Protein AF-A0A447S4U1-F1 (afdb_monomer_lite)

Sequence (68 aa):
MQEYDDKWHQDGLVMDKWFILQSTSPAANVVETVRGLLNHRSFSMSNPNRVRSLIGAFRQQQPGGVPC

Organism: Klebsiella pneumoniae (NCBI:txid573)

pLDDT: mean 78.43, std 11.68, range [46.34, 88.75]

Foldseek 3Di:
DVVQCVVCLVPLVSVLQVLLCLLQDPDPCSVVSLVVCCPDPSADPVDVSSCCSHVVSNLVNDPPNPPD

Structure (mmCIF, N/CA/C/O backbone):
data_AF-A0A447S4U1-F1
#
_entry.id   AF-A0A447S4U1-F1
#
loop_
_atom_site.group_PDB
_atom_site.id
_atom_site.type_symbol
_atom_site.label_atom_id
_atom_site.label_alt_id
_atom_site.label_comp_id
_atom_site.label_asym_id
_atom_site.label_entity_id
_atom_site.label_seq_id
_atom_site.pdbx_PDB_ins_code
_atom_site.Cartn_x
_atom_site.Cartn_y
_atom_site.Cartn_z
_atom_site.occupancy
_atom_site.B_iso_or_equiv
_atom_site.auth_seq_id
_atom_site.auth_comp_id
_atom_site.auth_asym_id
_atom_site.auth_atom_id
_atom_site.pdbx_PDB_model_num
ATOM 1 N N . MET A 1 1 ? -1.598 -4.863 12.438 1.00 58.59 1 MET A N 1
ATOM 2 C CA . MET A 1 1 ? -2.020 -4.301 11.129 1.00 58.59 1 MET A CA 1
ATOM 3 C C . MET A 1 1 ? -3.518 -4.438 10.879 1.00 58.59 1 MET A C 1
ATOM 5 O O . MET A 1 1 ? -4.071 -3.502 10.325 1.00 58.59 1 MET A O 1
ATOM 9 N N . GLN A 1 2 ? -4.182 -5.518 11.315 1.00 59.34 2 GLN A N 1
ATOM 10 C CA . GLN A 1 2 ? -5.634 -5.703 11.130 1.00 59.34 2 GLN A CA 1
ATOM 11 C C . GLN A 1 2 ? -6.502 -4.573 11.709 1.00 59.34 2 GLN A C 1
ATOM 13 O O . GLN A 1 2 ? -7.373 -4.086 11.006 1.00 59.34 2 GLN A O 1
ATOM 18 N N . GLU A 1 3 ? -6.211 -4.064 12.912 1.00 64.50 3 GLU A N 1
ATOM 19 C CA . GLU A 1 3 ? -6.949 -2.917 13.487 1.00 64.50 3 GLU A CA 1
ATOM 20 C C . GLU A 1 3 ? -6.867 -1.628 12.653 1.00 64.50 3 GLU A C 1
ATOM 22 O O . GLU A 1 3 ? -7.748 -0.777 12.737 1.00 64.50 3 GLU A O 1
ATOM 27 N N . TYR A 1 4 ? -5.810 -1.460 11.855 1.00 62.78 4 TYR A N 1
ATOM 28 C CA . TYR A 1 4 ? -5.645 -0.284 11.001 1.00 62.78 4 TYR A CA 1
ATOM 29 C C . TYR A 1 4 ? -6.398 -0.448 9.677 1.00 62.78 4 TYR A C 1
ATOM 31 O O . TYR A 1 4 ? -6.962 0.524 9.181 1.00 62.78 4 TYR A O 1
ATOM 39 N N . ASP A 1 5 ? -6.443 -1.672 9.135 1.00 64.06 5 ASP A N 1
ATOM 40 C CA . ASP A 1 5 ? -7.274 -1.988 7.971 1.00 64.06 5 ASP A CA 1
ATOM 41 C C . ASP A 1 5 ? -8.758 -1.801 8.286 1.00 64.06 5 ASP A C 1
ATOM 43 O O . ASP A 1 5 ? -9.444 -1.042 7.607 1.00 64.06 5 ASP A O 1
ATOM 47 N N . ASP A 1 6 ? -9.230 -2.396 9.380 1.00 66.69 6 ASP A N 1
ATOM 48 C CA . ASP A 1 6 ? -10.656 -2.411 9.711 1.00 66.69 6 ASP A CA 1
ATOM 49 C C . ASP A 1 6 ? -11.222 -1.000 9.949 1.00 66.69 6 ASP A C 1
ATOM 51 O O . ASP A 1 6 ? -12.348 -0.688 9.566 1.00 66.69 6 ASP A O 1
ATOM 55 N N . LYS A 1 7 ? -10.398 -0.104 10.504 1.00 67.31 7 LYS A N 1
ATOM 56 C CA . LYS A 1 7 ? -10.808 1.251 10.886 1.00 67.31 7 LYS A CA 1
ATOM 57 C C . LYS A 1 7 ? -10.685 2.286 9.766 1.00 67.31 7 LYS A C 1
ATOM 59 O O . LYS A 1 7 ? -11.388 3.291 9.801 1.00 67.31 7 LYS A O 1
ATOM 64 N N . TRP A 1 8 ? -9.808 2.059 8.785 1.00 69.81 8 TRP A N 1
ATOM 65 C CA . TRP A 1 8 ? -9.467 3.058 7.762 1.00 69.81 8 TRP A CA 1
ATOM 66 C C . TRP A 1 8 ? -9.629 2.560 6.323 1.00 69.81 8 TRP A C 1
ATOM 68 O O . TRP A 1 8 ? -9.261 3.279 5.396 1.00 69.81 8 TRP A O 1
ATOM 78 N N . HIS A 1 9 ? -10.193 1.368 6.090 1.00 67.00 9 HIS A N 1
ATOM 79 C CA . HIS A 1 9 ? -10.380 0.840 4.730 1.00 67.00 9 HIS A CA 1
ATOM 80 C C . HIS A 1 9 ? -11.234 1.753 3.829 1.00 67.00 9 HIS A C 1
ATOM 82 O O . HIS A 1 9 ? -11.149 1.668 2.604 1.00 67.00 9 HIS A O 1
ATOM 88 N N . GLN A 1 10 ? -12.087 2.597 4.421 1.00 70.56 10 GLN A N 1
ATOM 89 C CA . GLN A 1 10 ? -12.927 3.568 3.710 1.00 70.56 10 GLN A CA 1
ATOM 90 C C . GLN A 1 10 ? -12.146 4.834 3.335 1.00 70.56 10 GLN A C 1
ATOM 92 O O . GLN A 1 10 ? -12.456 5.491 2.342 1.00 70.56 10 GLN A O 1
ATOM 97 N N . ASP A 1 11 ? -11.093 5.143 4.092 1.00 76.81 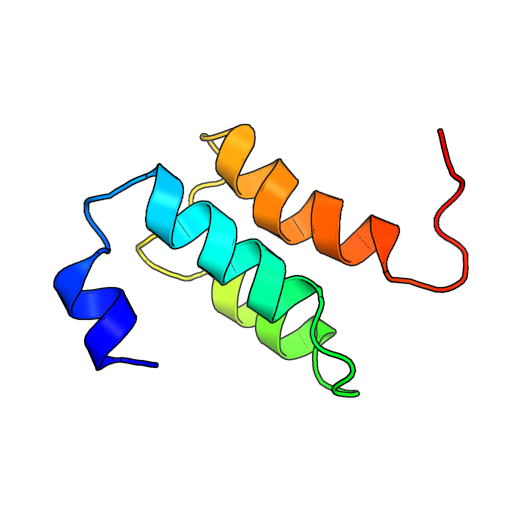11 ASP A N 1
ATOM 98 C CA . ASP A 1 11 ? -10.285 6.337 3.921 1.00 76.81 11 ASP A CA 1
ATOM 99 C C . ASP A 1 11 ? -9.152 6.092 2.925 1.00 76.81 1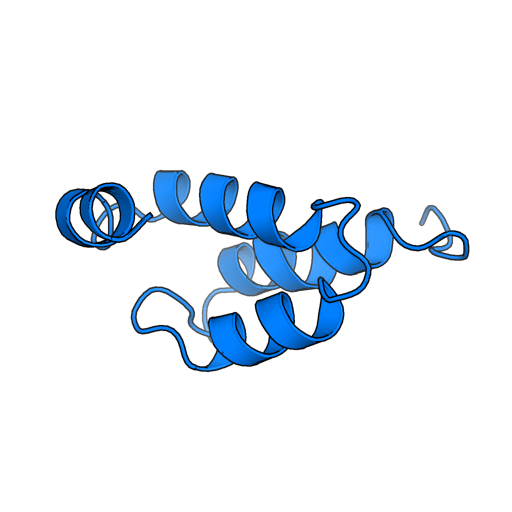1 ASP A C 1
ATOM 101 O O . ASP A 1 11 ? -8.070 5.574 3.231 1.00 76.81 11 ASP A O 1
ATOM 105 N N . GLY A 1 12 ? -9.428 6.530 1.696 1.00 75.19 12 GLY A N 1
ATOM 106 C CA . GLY A 1 12 ? -8.511 6.594 0.565 1.00 75.19 12 GLY A CA 1
ATOM 107 C C . GLY A 1 12 ? -7.067 6.896 0.975 1.00 75.19 12 GLY A C 1
ATOM 108 O O . GLY A 1 12 ? -6.172 6.059 0.888 1.00 75.19 12 GLY A O 1
ATOM 109 N N . LEU A 1 13 ? -6.865 8.092 1.507 1.00 81.38 13 LEU A N 1
ATOM 110 C CA . LEU A 1 13 ? -5.546 8.661 1.771 1.00 81.38 13 LEU A CA 1
ATOM 111 C C . LEU A 1 13 ? -4.763 7.939 2.876 1.00 81.38 13 LEU A C 1
ATOM 113 O O . LEU A 1 13 ? -3.533 7.880 2.821 1.00 81.38 13 LEU A O 1
ATOM 117 N N . VAL A 1 14 ? -5.449 7.385 3.877 1.00 83.94 14 VAL A N 1
ATOM 118 C CA . VAL A 1 14 ? -4.797 6.681 4.992 1.00 83.94 14 VAL A CA 1
ATOM 119 C C . VAL A 1 14 ? -4.218 5.358 4.506 1.00 83.94 14 VAL A C 1
ATOM 121 O O . VAL A 1 14 ? -3.053 5.048 4.767 1.00 83.94 14 VAL A O 1
ATOM 124 N N . MET A 1 15 ? -4.993 4.630 3.707 1.00 83.81 15 MET A N 1
ATOM 125 C CA . MET A 1 15 ? -4.532 3.401 3.070 1.00 83.81 15 MET A CA 1
ATOM 126 C C . MET A 1 15 ? -3.390 3.646 2.082 1.00 83.81 15 MET A C 1
ATOM 128 O O . MET A 1 15 ? -2.515 2.796 1.966 1.00 83.81 15 MET A O 1
ATOM 132 N N . ASP A 1 16 ? -3.325 4.808 1.419 1.00 85.44 16 ASP A N 1
ATOM 133 C CA . ASP A 1 16 ? -2.219 5.111 0.496 1.00 85.44 16 ASP A CA 1
ATOM 134 C C . ASP A 1 16 ? -0.898 5.191 1.256 1.00 85.44 16 ASP A C 1
ATOM 136 O O . ASP A 1 16 ? 0.083 4.555 0.875 1.00 85.44 16 ASP A O 1
ATOM 140 N N . LYS A 1 17 ? -0.893 5.888 2.396 1.00 84.88 17 LYS A N 1
ATOM 141 C CA . LYS A 1 17 ? 0.278 5.951 3.280 1.00 84.88 17 LYS A CA 1
ATOM 142 C C . LYS A 1 17 ? 0.660 4.576 3.816 1.00 84.88 17 LYS A C 1
ATOM 144 O O . LYS A 1 17 ? 1.844 4.265 3.913 1.00 84.88 17 LYS A O 1
ATOM 149 N N . TRP A 1 18 ? -0.332 3.750 4.140 1.00 86.88 18 TRP A N 1
ATOM 150 C CA . TRP A 1 18 ? -0.087 2.392 4.605 1.00 86.88 18 TRP A CA 1
ATOM 151 C C . TRP A 1 18 ? 0.540 1.515 3.510 1.00 86.88 18 TRP A C 1
ATOM 153 O O . TRP A 1 18 ? 1.534 0.843 3.774 1.00 86.88 18 TRP A O 1
ATOM 163 N N . PHE A 1 19 ? 0.048 1.581 2.267 1.00 88.12 19 PHE A N 1
ATOM 164 C CA . PHE A 1 19 ? 0.643 0.870 1.130 1.00 88.12 19 PHE A CA 1
ATOM 165 C C . PHE A 1 19 ? 2.072 1.325 0.831 1.00 88.12 19 PHE A C 1
ATOM 167 O O . PHE A 1 19 ? 2.916 0.474 0.543 1.00 88.12 19 PHE A O 1
ATOM 174 N N . ILE A 1 20 ? 2.356 2.628 0.949 1.00 88.06 20 ILE A N 1
ATOM 175 C CA . ILE A 1 20 ? 3.725 3.149 0.849 1.00 88.06 20 ILE A CA 1
ATOM 176 C C . ILE A 1 20 ? 4.587 2.478 1.913 1.00 88.06 20 ILE A C 1
ATOM 178 O O . ILE A 1 20 ? 5.580 1.865 1.554 1.00 88.06 20 ILE A O 1
ATOM 182 N N . LEU A 1 21 ? 4.171 2.498 3.184 1.00 87.44 21 LEU A N 1
ATOM 183 C CA . LEU A 1 21 ? 4.943 1.928 4.292 1.00 87.44 21 LEU A CA 1
ATOM 184 C C . LEU A 1 21 ? 5.298 0.448 4.067 1.00 87.44 21 LEU A C 1
ATOM 186 O O . LEU A 1 21 ? 6.435 0.043 4.304 1.00 87.44 21 LEU A O 1
ATOM 190 N N . GLN A 1 22 ? 4.338 -0.345 3.579 1.00 86.88 22 GLN A N 1
ATOM 191 C CA . GLN A 1 22 ? 4.553 -1.759 3.253 1.00 86.88 22 GLN A CA 1
ATOM 192 C C . GLN A 1 22 ? 5.524 -1.948 2.092 1.00 86.88 22 GLN A C 1
ATOM 194 O O . GLN A 1 22 ? 6.399 -2.809 2.139 1.00 86.88 22 GLN A O 1
ATOM 199 N N . SER A 1 23 ? 5.364 -1.131 1.054 1.00 85.31 23 SER A N 1
ATOM 200 C CA . SER A 1 23 ? 6.189 -1.170 -0.155 1.00 85.31 23 SER A CA 1
ATOM 201 C C . SER A 1 23 ? 7.596 -0.653 0.095 1.00 85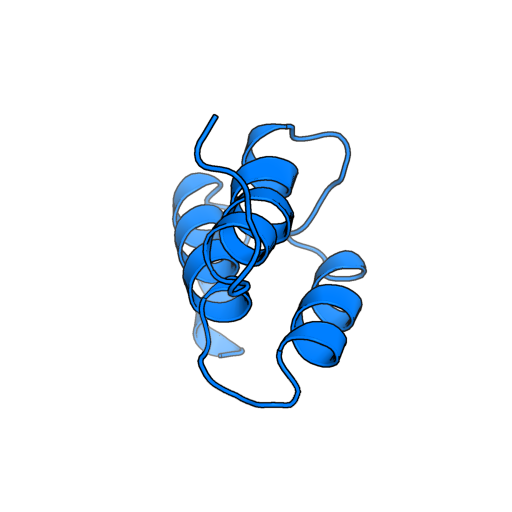.31 23 SER A C 1
ATOM 203 O O . SER A 1 23 ? 8.514 -1.027 -0.629 1.00 85.31 23 SER A O 1
ATOM 205 N N . THR A 1 24 ? 7.752 0.193 1.117 1.00 84.44 24 THR A N 1
ATOM 206 C CA . THR A 1 24 ? 9.023 0.764 1.543 1.00 84.44 24 THR A CA 1
ATOM 207 C C . THR A 1 24 ? 9.691 -0.016 2.686 1.00 84.44 24 THR A C 1
ATOM 209 O O . THR A 1 24 ? 10.570 0.500 3.382 1.00 84.44 24 THR A O 1
ATOM 212 N N . SER A 1 25 ? 9.222 -1.228 2.976 1.00 82.81 25 SER A N 1
ATOM 213 C CA . SER A 1 25 ? 9.772 -2.020 4.071 1.00 82.81 25 SER A CA 1
ATOM 214 C C . SER A 1 25 ? 11.139 -2.597 3.676 1.00 82.81 25 SER A C 1
ATOM 216 O O . SER A 1 25 ? 11.238 -3.218 2.618 1.00 82.81 25 SER A O 1
ATOM 218 N N . PRO A 1 26 ? 12.186 -2.488 4.521 1.00 78.62 26 PRO A N 1
ATOM 219 C CA . PRO A 1 26 ? 13.506 -3.071 4.250 1.00 78.62 26 PRO A CA 1
ATOM 220 C C . PRO A 1 26 ? 13.531 -4.605 4.384 1.00 78.62 26 PRO A C 1
ATOM 222 O O . PRO A 1 26 ? 14.594 -5.223 4.359 1.00 78.62 26 PRO A O 1
ATOM 225 N N . ALA A 1 27 ? 12.374 -5.236 4.585 1.00 80.31 27 ALA A N 1
ATOM 226 C CA . ALA A 1 27 ? 12.267 -6.671 4.755 1.00 80.31 27 ALA A CA 1
ATOM 227 C C . ALA A 1 27 ? 12.538 -7.408 3.432 1.00 80.31 27 ALA A C 1
ATOM 229 O O . ALA A 1 27 ? 12.024 -7.037 2.379 1.00 80.31 27 ALA A O 1
ATOM 230 N N . ALA A 1 28 ? 13.300 -8.504 3.483 1.00 78.75 28 ALA A N 1
ATOM 231 C CA . ALA A 1 28 ? 13.633 -9.300 2.296 1.00 78.75 28 ALA A CA 1
ATOM 232 C C . ALA A 1 28 ? 12.391 -9.879 1.581 1.00 78.75 28 ALA A C 1
ATOM 234 O O . ALA A 1 28 ? 12.422 -10.134 0.380 1.00 78.75 28 ALA A O 1
ATOM 235 N N . ASN A 1 29 ? 11.279 -10.036 2.305 1.00 83.75 29 ASN A N 1
ATOM 236 C CA . ASN A 1 29 ? 9.994 -10.517 1.798 1.00 83.75 29 ASN A CA 1
ATOM 237 C C . ASN A 1 29 ? 9.065 -9.393 1.298 1.00 83.75 29 ASN A C 1
ATOM 239 O O . ASN A 1 29 ? 7.881 -9.635 1.069 1.00 83.75 29 ASN A O 1
ATOM 243 N N . VAL A 1 30 ? 9.563 -8.166 1.100 1.00 84.31 30 VAL A N 1
ATOM 244 C CA . VAL A 1 30 ? 8.757 -7.031 0.612 1.00 84.31 30 VAL A CA 1
ATOM 245 C C . VAL A 1 30 ? 8.019 -7.346 -0.697 1.00 84.31 30 VAL A C 1
ATOM 247 O O . VAL A 1 30 ? 6.875 -6.937 -0.873 1.00 84.31 30 VAL A O 1
ATOM 250 N N . VAL A 1 31 ? 8.612 -8.150 -1.587 1.00 84.44 31 VAL A N 1
ATOM 251 C CA . VAL A 1 31 ? 7.981 -8.582 -2.848 1.00 84.44 31 VAL A CA 1
ATOM 252 C C . VAL A 1 31 ? 6.752 -9.458 -2.591 1.00 84.44 31 VAL A C 1
ATOM 254 O O . VAL A 1 31 ? 5.726 -9.292 -3.253 1.00 84.44 31 VAL A O 1
ATOM 257 N N . GLU A 1 32 ? 6.835 -10.380 -1.632 1.00 87.69 32 GLU A N 1
ATOM 258 C CA . GLU A 1 32 ? 5.705 -11.227 -1.241 1.00 87.69 32 GLU A CA 1
ATOM 259 C C . GLU A 1 32 ? 4.616 -10.403 -0.557 1.00 87.69 32 GLU A C 1
ATOM 261 O O . GLU A 1 32 ? 3.437 -10.561 -0.876 1.00 87.69 32 GLU A O 1
ATOM 266 N N . THR A 1 33 ? 5.006 -9.454 0.297 1.00 86.94 33 THR A N 1
ATOM 267 C CA . THR A 1 33 ? 4.083 -8.508 0.933 1.00 86.94 33 THR A CA 1
ATOM 268 C C . THR A 1 33 ? 3.332 -7.682 -0.113 1.00 86.94 33 THR A C 1
ATOM 270 O O . THR A 1 33 ? 2.103 -7.658 -0.103 1.00 86.94 33 THR A O 1
ATOM 273 N N . VAL A 1 34 ? 4.033 -7.067 -1.072 1.00 87.56 34 VAL A N 1
ATOM 274 C CA . VAL A 1 34 ? 3.419 -6.293 -2.169 1.00 87.56 34 VAL A CA 1
ATOM 275 C C . VAL A 1 34 ? 2.481 -7.168 -3.002 1.00 87.56 34 VAL A C 1
ATOM 277 O O . VAL A 1 34 ? 1.372 -6.742 -3.319 1.00 87.56 34 VAL A O 1
ATOM 280 N N . ARG A 1 35 ? 2.871 -8.409 -3.310 1.00 87.88 35 ARG A N 1
ATOM 281 C CA . ARG A 1 35 ? 2.006 -9.367 -4.019 1.00 87.88 35 ARG A CA 1
ATOM 282 C C . ARG A 1 35 ? 0.745 -9.728 -3.234 1.00 87.88 35 ARG A C 1
ATOM 284 O O . ARG A 1 35 ? -0.327 -9.806 -3.831 1.00 87.88 35 ARG A O 1
ATOM 291 N N . GLY A 1 36 ? 0.847 -9.913 -1.920 1.00 88.69 36 GLY A N 1
ATOM 292 C CA . GLY A 1 36 ? -0.316 -10.115 -1.053 1.00 88.69 36 GLY A CA 1
ATOM 293 C C . GLY A 1 36 ? -1.246 -8.900 -1.057 1.00 88.69 36 GLY A C 1
ATOM 294 O O . GLY A 1 36 ? -2.465 -9.044 -1.150 1.00 88.69 36 GLY A O 1
ATOM 295 N N . LEU A 1 37 ? -0.669 -7.696 -1.063 1.00 87.88 37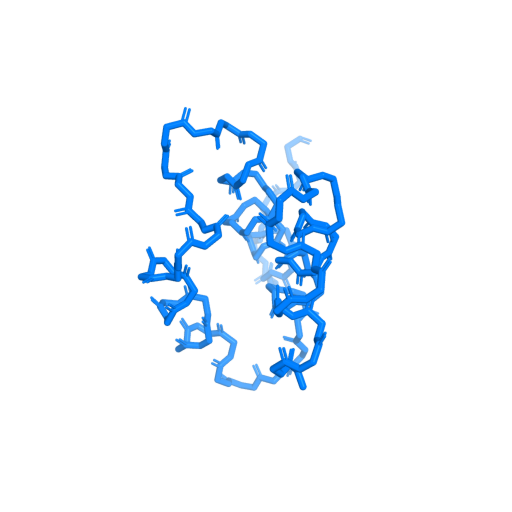 LEU A N 1
ATOM 296 C CA . LEU A 1 37 ? -1.408 -6.433 -1.078 1.00 87.88 37 LEU A CA 1
ATOM 297 C C . LEU A 1 37 ? -2.174 -6.184 -2.381 1.00 87.88 37 LEU A C 1
ATOM 299 O O . LEU A 1 37 ? -3.197 -5.507 -2.347 1.00 87.88 37 LEU A O 1
ATOM 303 N N . LEU A 1 38 ? -1.751 -6.773 -3.505 1.00 86.75 38 LEU A N 1
ATOM 304 C CA . LEU A 1 38 ? -2.511 -6.715 -4.762 1.00 86.75 38 LEU A CA 1
ATOM 305 C C . LEU A 1 38 ? -3.889 -7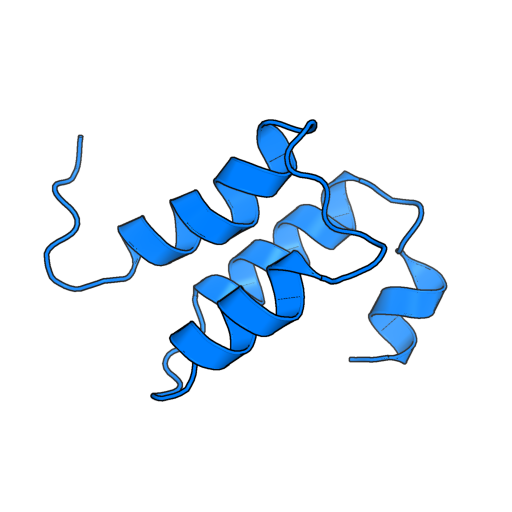.388 -4.660 1.00 86.75 38 LEU A C 1
ATOM 307 O O . LEU A 1 38 ? -4.798 -7.012 -5.393 1.00 86.75 38 LEU A O 1
ATOM 311 N N . ASN A 1 39 ? -4.050 -8.360 -3.758 1.00 86.75 39 ASN A N 1
ATOM 312 C CA . ASN A 1 39 ? -5.325 -9.041 -3.503 1.00 86.75 39 ASN A CA 1
ATOM 313 C C . ASN A 1 39 ? -6.098 -8.431 -2.324 1.00 86.75 39 ASN A C 1
ATOM 315 O O . ASN A 1 39 ? -7.116 -8.969 -1.891 1.00 86.75 39 ASN A O 1
ATOM 319 N N . HIS A 1 40 ? -5.611 -7.326 -1.761 1.00 84.94 40 HIS A N 1
ATOM 320 C CA . HIS A 1 40 ? -6.214 -6.723 -0.588 1.00 84.94 40 HIS A CA 1
ATOM 321 C C . HIS A 1 40 ? -7.484 -5.948 -0.948 1.00 84.94 40 HIS A C 1
ATOM 323 O O . HIS A 1 40 ? -7.501 -5.191 -1.914 1.00 84.94 40 HIS A O 1
ATOM 329 N N . ARG A 1 41 ? -8.528 -6.057 -0.117 1.00 84.25 41 ARG A N 1
ATOM 330 C CA . ARG A 1 41 ? -9.827 -5.375 -0.307 1.00 84.25 41 ARG A CA 1
ATOM 331 C C . ARG A 1 41 ? -9.716 -3.856 -0.503 1.00 84.25 41 ARG A C 1
ATOM 333 O O . ARG A 1 41 ? -10.535 -3.263 -1.195 1.00 84.25 41 ARG A O 1
ATOM 340 N N . SER A 1 42 ? -8.707 -3.236 0.109 1.00 82.38 42 SER A N 1
ATOM 341 C CA . SER A 1 42 ? -8.470 -1.785 0.067 1.00 82.38 42 SER A CA 1
ATOM 342 C C . SER A 1 42 ? -7.597 -1.358 -1.129 1.00 82.38 42 SER A C 1
ATOM 344 O O . SER A 1 42 ? -7.398 -0.160 -1.360 1.00 82.38 42 SER A O 1
ATOM 346 N N . PHE A 1 43 ? -7.063 -2.322 -1.892 1.00 84.94 43 PHE A N 1
ATOM 347 C CA . PHE A 1 43 ? -6.276 -2.095 -3.101 1.00 84.94 43 PHE A CA 1
ATOM 348 C C . PHE A 1 43 ? -7.147 -2.243 -4.353 1.00 84.94 43 PHE A C 1
ATOM 350 O O . PHE A 1 43 ? -7.948 -3.163 -4.479 1.00 84.94 43 PHE A O 1
ATOM 357 N N . SER A 1 44 ? -6.972 -1.333 -5.311 1.00 84.25 44 SER A N 1
ATOM 358 C CA . SER A 1 44 ? -7.630 -1.417 -6.613 1.00 84.25 44 SER A CA 1
ATOM 359 C C . SER A 1 44 ? -6.717 -0.866 -7.696 1.00 84.25 44 SER A C 1
ATOM 361 O O . SER A 1 44 ? -6.276 0.281 -7.618 1.00 84.25 44 SER A O 1
ATOM 363 N N . MET A 1 45 ? -6.484 -1.665 -8.740 1.00 84.75 45 MET A N 1
ATOM 364 C CA . MET A 1 45 ? -5.732 -1.250 -9.931 1.00 84.75 45 MET A CA 1
ATOM 365 C C . MET A 1 45 ? -6.428 -0.139 -10.727 1.00 84.75 45 MET A C 1
ATOM 367 O O . MET A 1 45 ? -5.768 0.555 -11.493 1.00 84.75 45 MET A O 1
ATOM 371 N N . SER A 1 46 ? -7.735 0.064 -10.531 1.00 85.31 46 SER A N 1
ATOM 372 C CA . SER A 1 46 ? -8.474 1.156 -11.182 1.00 85.31 46 SER A CA 1
ATOM 373 C C . SER A 1 46 ? -8.173 2.525 -10.566 1.00 85.31 46 SER A C 1
ATOM 375 O O . SER A 1 46 ? -8.469 3.548 -11.176 1.00 85.31 46 SER A O 1
ATOM 377 N N . ASN A 1 47 ? -7.591 2.566 -9.361 1.00 84.00 47 ASN A N 1
ATOM 378 C CA . ASN A 1 47 ? -7.214 3.813 -8.712 1.00 84.00 47 ASN A CA 1
ATOM 379 C C . ASN A 1 47 ? -5.715 4.093 -8.948 1.00 84.00 47 ASN A C 1
ATOM 381 O O . ASN A 1 47 ? -4.865 3.433 -8.342 1.00 84.00 47 ASN A O 1
ATOM 385 N N . PRO A 1 48 ? -5.356 5.089 -9.777 1.00 84.81 48 PRO A N 1
ATOM 386 C CA . PRO A 1 48 ? -3.957 5.384 -10.081 1.00 84.81 48 PRO A CA 1
ATOM 387 C C . PRO A 1 48 ? -3.158 5.814 -8.844 1.00 84.81 48 PRO A C 1
ATOM 389 O O . PRO A 1 48 ? -1.957 5.547 -8.778 1.00 84.81 48 PRO A O 1
ATOM 392 N N . ASN A 1 49 ? -3.808 6.407 -7.833 1.00 85.44 49 ASN A N 1
ATOM 393 C CA . ASN A 1 49 ? -3.145 6.745 -6.572 1.00 85.44 49 ASN A CA 1
ATOM 394 C C . ASN A 1 49 ? -2.706 5.474 -5.835 1.00 85.44 49 ASN A C 1
ATOM 396 O O . ASN A 1 49 ? -1.547 5.376 -5.447 1.00 85.44 49 ASN A O 1
ATOM 400 N N . ARG A 1 50 ? -3.570 4.450 -5.764 1.00 85.25 50 ARG A N 1
ATOM 401 C CA . ARG A 1 50 ? -3.260 3.153 -5.129 1.00 85.25 50 ARG A CA 1
ATOM 402 C C . ARG A 1 50 ? -2.084 2.451 -5.786 1.00 85.25 50 ARG A C 1
ATOM 404 O O . ARG A 1 50 ? -1.193 1.944 -5.107 1.00 85.25 50 ARG A O 1
ATOM 411 N N . VAL A 1 51 ? -2.077 2.442 -7.115 1.00 88.75 51 VAL A N 1
ATOM 412 C CA . VAL A 1 51 ? -0.998 1.843 -7.906 1.00 88.75 51 VAL A CA 1
ATOM 413 C C . VAL A 1 51 ? 0.318 2.580 -7.661 1.00 88.75 51 VAL A C 1
ATOM 415 O O . VAL A 1 51 ? 1.353 1.941 -7.472 1.00 88.75 51 VAL A O 1
ATOM 418 N N . ARG A 1 52 ? 0.292 3.916 -7.603 1.00 86.62 52 ARG A N 1
ATOM 419 C CA . ARG A 1 52 ? 1.481 4.729 -7.320 1.00 86.62 52 ARG A CA 1
ATOM 420 C C . ARG A 1 52 ? 1.999 4.527 -5.895 1.00 86.62 52 ARG A C 1
ATOM 422 O O . ARG A 1 52 ? 3.204 4.370 -5.720 1.00 86.62 52 ARG A O 1
ATOM 429 N N . SER A 1 53 ? 1.108 4.487 -4.909 1.00 88.19 53 SER A N 1
ATOM 430 C CA . SER A 1 53 ? 1.440 4.292 -3.493 1.00 88.19 53 SER A CA 1
ATOM 431 C C . SER A 1 53 ? 2.044 2.918 -3.207 1.00 88.19 53 SER A C 1
ATOM 433 O O . SER A 1 53 ? 2.902 2.808 -2.342 1.00 88.19 53 SER A O 1
ATOM 435 N N . LEU A 1 54 ? 1.625 1.877 -3.934 1.00 87.25 54 LEU A N 1
ATOM 436 C CA . LEU A 1 54 ? 2.158 0.523 -3.772 1.00 87.25 54 LEU A CA 1
ATOM 437 C C . LEU A 1 54 ? 3.337 0.257 -4.728 1.00 87.25 54 LEU A C 1
ATOM 439 O O . LEU A 1 54 ? 4.496 0.181 -4.330 1.00 87.25 54 LEU A O 1
ATOM 443 N N . ILE A 1 55 ? 3.056 0.163 -6.030 1.00 87.00 55 ILE A N 1
ATOM 444 C CA . ILE A 1 55 ? 4.041 -0.227 -7.050 1.00 87.00 55 ILE A CA 1
ATOM 445 C C . ILE A 1 55 ? 5.059 0.893 -7.281 1.00 87.00 55 ILE A C 1
ATOM 447 O O . ILE A 1 55 ? 6.253 0.630 -7.420 1.00 87.00 55 ILE A O 1
ATOM 451 N N . GLY A 1 56 ? 4.604 2.146 -7.320 1.00 86.38 56 GLY A N 1
ATOM 452 C CA . GLY A 1 56 ? 5.493 3.294 -7.504 1.00 86.38 56 GLY A CA 1
ATOM 453 C C . GLY A 1 56 ? 6.472 3.461 -6.341 1.00 86.38 56 GLY A C 1
ATOM 454 O O . GLY A 1 56 ? 7.667 3.629 -6.576 1.00 86.38 56 GLY A O 1
ATOM 455 N N . ALA A 1 57 ? 5.991 3.357 -5.100 1.00 86.38 57 ALA A N 1
ATOM 456 C CA . ALA A 1 57 ? 6.841 3.410 -3.911 1.00 86.38 57 ALA A CA 1
ATOM 457 C C . ALA A 1 57 ? 7.827 2.233 -3.851 1.00 86.38 57 ALA A C 1
ATOM 459 O O . ALA A 1 57 ? 9.009 2.445 -3.594 1.00 86.38 57 ALA A O 1
ATOM 460 N N . PHE A 1 58 ? 7.371 1.018 -4.179 1.00 85.81 58 PHE A N 1
ATOM 461 C CA . PHE A 1 58 ? 8.234 -0.162 -4.252 1.00 85.81 58 PHE A CA 1
ATOM 462 C C . PHE A 1 58 ? 9.381 0.020 -5.261 1.00 85.81 58 PHE A C 1
ATOM 464 O O . PHE A 1 58 ? 10.541 -0.235 -4.941 1.00 85.81 58 PHE A O 1
ATOM 471 N N . ARG A 1 59 ? 9.085 0.517 -6.473 1.00 82.44 59 ARG A N 1
ATOM 472 C CA . ARG A 1 59 ? 10.108 0.759 -7.510 1.00 82.44 59 ARG A CA 1
ATOM 473 C C . ARG A 1 59 ? 11.128 1.820 -7.102 1.00 82.44 59 ARG A C 1
ATOM 475 O O . ARG A 1 59 ? 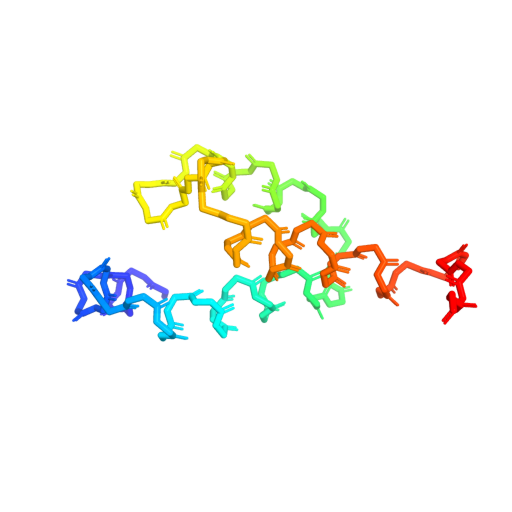12.294 1.670 -7.444 1.00 82.44 59 ARG A O 1
ATOM 482 N N . GLN A 1 60 ? 10.703 2.861 -6.385 1.00 79.06 60 GLN A N 1
ATOM 483 C CA . GLN A 1 60 ? 11.609 3.909 -5.903 1.00 79.06 60 GLN A CA 1
ATOM 484 C C . GLN A 1 60 ? 12.581 3.417 -4.827 1.00 79.06 60 GLN A C 1
ATOM 486 O O . GLN A 1 60 ? 13.642 4.007 -4.659 1.00 79.06 60 GLN A O 1
ATOM 491 N N . GLN A 1 61 ? 12.241 2.347 -4.108 1.00 72.19 61 GLN A N 1
ATOM 492 C CA . GLN A 1 61 ? 13.083 1.828 -3.035 1.00 72.19 61 GLN A CA 1
ATOM 493 C C . GLN A 1 61 ? 14.065 0.730 -3.462 1.00 72.19 61 GLN A C 1
ATOM 495 O O . GLN A 1 61 ? 14.974 0.397 -2.704 1.00 72.19 61 GLN A O 1
ATOM 500 N N . GLN A 1 62 ? 13.905 0.156 -4.656 1.00 65.44 62 GLN A N 1
ATOM 501 C CA . GLN A 1 62 ? 14.837 -0.843 -5.174 1.00 65.44 62 GLN A CA 1
ATOM 502 C C . GLN A 1 62 ? 16.143 -0.162 -5.636 1.00 65.44 62 GLN A C 1
ATOM 504 O O . GLN A 1 62 ? 16.079 0.810 -6.396 1.00 65.44 62 GLN A O 1
ATOM 509 N N . PRO A 1 63 ? 17.331 -0.662 -5.239 1.00 54.78 63 PRO A N 1
ATOM 510 C CA . PRO A 1 63 ? 18.614 -0.116 -5.677 1.00 54.78 63 PRO A CA 1
ATOM 511 C C . PRO A 1 63 ? 18.805 -0.431 -7.169 1.00 54.78 63 PRO A C 1
ATOM 513 O O . PRO A 1 63 ? 19.210 -1.525 -7.545 1.00 54.78 63 PRO A O 1
ATOM 516 N N . GLY A 1 64 ? 18.413 0.512 -8.028 1.00 56.50 64 GLY A N 1
ATOM 517 C CA . GLY A 1 64 ? 18.301 0.336 -9.482 1.00 56.50 64 GLY A CA 1
ATOM 518 C C . GLY A 1 64 ? 17.080 1.032 -10.095 1.00 56.50 64 GLY A C 1
ATOM 519 O O . GLY A 1 64 ? 16.973 1.119 -11.319 1.00 56.50 64 GLY A O 1
ATOM 520 N N . GLY A 1 65 ? 16.165 1.555 -9.269 1.00 50.47 65 GLY A N 1
ATOM 521 C CA . GLY A 1 65 ? 15.121 2.475 -9.708 1.00 50.47 65 GLY A CA 1
ATOM 522 C C . GLY A 1 65 ? 15.748 3.754 -10.254 1.00 50.47 65 GLY A C 1
ATOM 523 O O . GLY A 1 65 ? 16.281 4.559 -9.497 1.00 50.47 65 GLY A O 1
ATOM 524 N N . VAL A 1 66 ? 15.720 3.915 -11.576 1.00 46.34 66 VAL A N 1
ATOM 525 C CA . VAL A 1 66 ? 16.163 5.139 -12.248 1.00 46.34 66 VAL A CA 1
ATOM 526 C C . VAL A 1 66 ? 15.352 6.305 -11.669 1.00 46.34 66 VAL A C 1
ATOM 528 O O . VAL A 1 66 ? 14.120 6.249 -11.754 1.00 46.34 66 VAL A O 1
ATOM 531 N N . PRO A 1 67 ? 15.982 7.329 -11.063 1.00 48.94 67 PRO A N 1
ATOM 532 C CA . PRO A 1 67 ? 15.280 8.561 -10.751 1.00 48.94 67 PRO A CA 1
ATOM 533 C C . PRO A 1 67 ? 14.886 9.175 -12.094 1.00 48.94 67 PRO A C 1
ATOM 535 O O . PRO A 1 67 ? 15.744 9.581 -12.876 1.00 48.94 67 PRO A O 1
ATOM 538 N N . CYS A 1 68 ? 13.598 9.095 -12.413 1.00 48.16 68 CYS A N 1
ATOM 539 C CA . CYS A 1 68 ? 13.014 9.806 -13.541 1.00 48.16 68 CYS A CA 1
ATOM 540 C C . CYS A 1 68 ? 13.087 11.316 -13.315 1.00 48.16 68 CYS A C 1
ATOM 542 O O . CYS A 1 68 ? 12.838 11.739 -12.161 1.00 48.16 68 CYS A O 1
#

InterPro domains:
  IPR012779 Peptidase M1, alanyl aminopeptidase [PTHR46322] (1-61)
  IPR024601 Peptidase M1, alanyl aminopeptidase, C-terminal [PF17432] (1-63)
  IPR037144 Peptidase M1, alanyl aminopeptidase, C-terminal domain superfamily [G3DSA:1.25.50.10] (1-66)

Radius of gyration: 11.78 Å; chains: 1; bounding box: 32×21×27 Å

Secondary structure (DSSP, 8-state):
-HHHHHHHTT-HHHHHHHHHHHHT---TTHHHHHHHHTT-TT--TT-HHHHIIIIIHHHHHSTT----